Protein AF-X0TDH5-F1 (afdb_monomer)

Solvent-accessible surface area (backbone atoms only — not comparable to full-atom values): 4663 Å² total; per-residue (Å²): 113,54,75,49,73,70,57,58,94,68,59,90,81,58,90,95,56,78,53,58,46,78,48,70,91,67,71,90,57,47,67,61,51,52,54,55,54,56,72,71,61,86,88,72,94,68,78,60,84,83,75,54,97,57,57,61,51,81,52,99,92,45,78,47,75,51,125

Sequence (67 aa):
VGIILKKKVGSKVNINQDLAEVYYNDSKNLKETKNKLFSSFVIGYKKPKKLPLILATISKKGVKEFA

Organism: NCBI:txid412755

Structure (mmCIF, N/CA/C/O backbone):
data_AF-X0TDH5-F1
#
_entry.id   AF-X0TDH5-F1
#
loop_
_atom_site.group_PDB
_atom_site.id
_atom_site.type_symbol
_atom_site.label_atom_id
_atom_site.label_alt_id
_atom_site.label_comp_id
_atom_site.label_asym_id
_atom_site.label_entity_id
_atom_site.label_seq_id
_atom_site.pdbx_PDB_ins_code
_atom_site.Cartn_x
_atom_site.Cartn_y
_atom_site.Cartn_z
_atom_site.occupancy
_atom_site.B_iso_or_equiv
_atom_site.auth_seq_id
_atom_site.auth_comp_id
_atom_site.auth_asym_id
_atom_site.auth_atom_id
_atom_site.pdbx_PDB_model_num
ATOM 1 N N . VAL A 1 1 ? -9.904 -11.826 8.440 1.00 88.88 1 VAL A N 1
ATOM 2 C CA . VAL A 1 1 ? -9.120 -10.590 8.686 1.00 88.88 1 VAL A CA 1
ATOM 3 C C . VAL A 1 1 ? -8.408 -10.151 7.412 1.00 88.88 1 VAL A C 1
ATOM 5 O O . VAL A 1 1 ? -8.066 -11.015 6.614 1.00 88.88 1 VAL A O 1
ATOM 8 N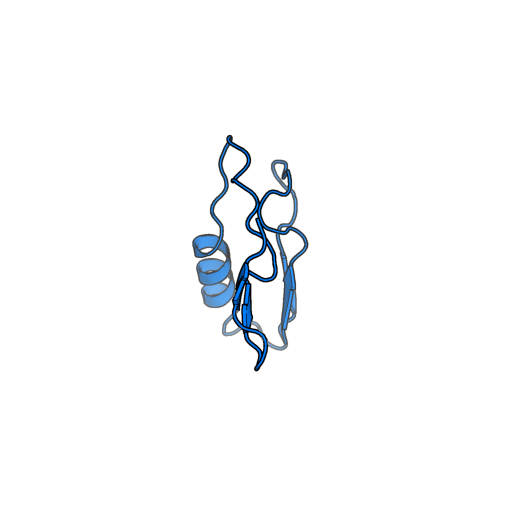 N . GLY A 1 2 ? -8.206 -8.850 7.192 1.00 93.69 2 GLY A N 1
ATOM 9 C CA . GLY A 1 2 ? -7.552 -8.327 5.986 1.0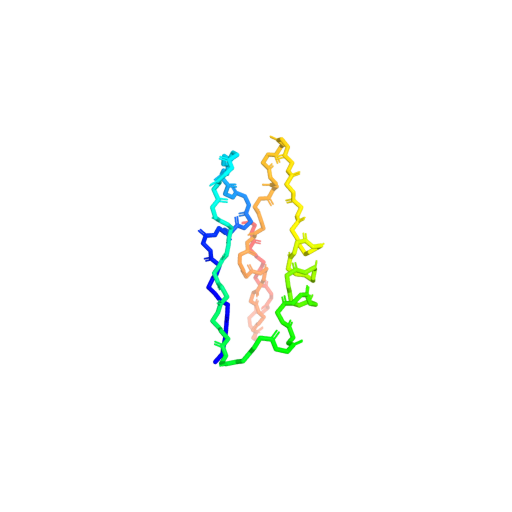0 93.69 2 GLY A CA 1
ATOM 10 C C . GLY A 1 2 ? -7.603 -6.802 5.867 1.00 93.69 2 GLY A C 1
ATOM 11 O O . GLY A 1 2 ? -8.154 -6.123 6.733 1.00 93.69 2 GLY A O 1
ATOM 12 N N . ILE A 1 3 ? -7.021 -6.266 4.791 1.00 95.25 3 ILE A N 1
ATOM 13 C CA . ILE A 1 3 ? -7.010 -4.828 4.487 1.00 95.25 3 ILE A CA 1
ATOM 14 C C . ILE A 1 3 ? -7.420 -4.621 3.028 1.00 95.25 3 ILE A C 1
ATOM 16 O O . ILE A 1 3 ? -6.873 -5.267 2.136 1.00 95.25 3 ILE A O 1
ATOM 20 N N . ILE A 1 4 ? -8.333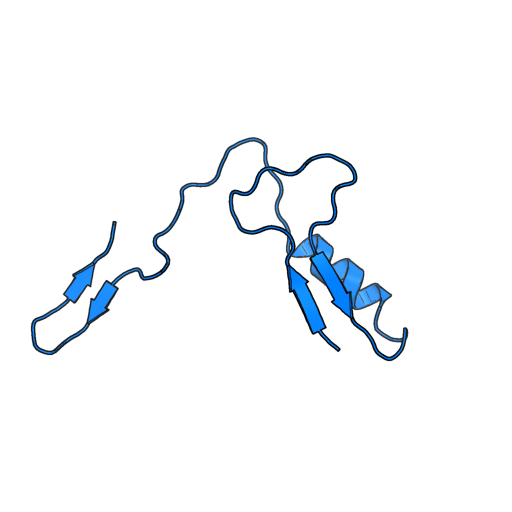 -3.684 2.777 1.00 97.50 4 ILE A N 1
ATOM 21 C CA . ILE A 1 4 ? -8.664 -3.198 1.435 1.00 97.50 4 ILE A CA 1
ATOM 22 C C . ILE A 1 4 ? -8.052 -1.810 1.260 1.00 97.50 4 ILE A C 1
ATOM 24 O O . ILE A 1 4 ? -8.418 -0.871 1.962 1.00 97.50 4 ILE A O 1
ATOM 28 N N . LEU A 1 5 ? -7.131 -1.657 0.306 1.00 96.50 5 LEU A N 1
ATOM 29 C CA . LEU A 1 5 ? -6.587 -0.347 -0.060 1.00 96.50 5 LEU A CA 1
ATOM 30 C C . LEU A 1 5 ? -7.576 0.393 -0.969 1.00 96.50 5 LEU A C 1
ATOM 32 O O . LEU A 1 5 ? -7.831 -0.040 -2.093 1.00 96.50 5 LEU A O 1
ATOM 36 N N . LYS A 1 6 ? -8.092 1.541 -0.516 1.00 96.44 6 LYS A N 1
ATOM 37 C CA . LYS A 1 6 ? -8.994 2.399 -1.308 1.00 96.44 6 LYS A CA 1
ATOM 38 C C . LYS A 1 6 ? -8.227 3.342 -2.241 1.00 96.44 6 LYS A C 1
ATOM 40 O O . LYS A 1 6 ? -8.798 3.884 -3.188 1.00 96.44 6 LYS A O 1
ATOM 45 N N . LYS A 1 7 ? -6.929 3.553 -1.988 1.00 95.00 7 LYS A N 1
ATOM 46 C CA . LYS A 1 7 ? -6.047 4.441 -2.761 1.00 95.00 7 LYS A CA 1
ATOM 47 C C . LYS A 1 7 ? -4.728 3.758 -3.100 1.00 95.00 7 LYS A C 1
ATOM 49 O O . LYS A 1 7 ? -4.161 3.035 -2.288 1.00 95.00 7 LYS A O 1
ATOM 54 N N . LYS A 1 8 ? -4.233 4.013 -4.314 1.00 94.12 8 LYS A N 1
ATOM 55 C CA . LYS A 1 8 ? -2.937 3.520 -4.811 1.00 94.12 8 LYS A CA 1
ATOM 56 C C . LYS A 1 8 ? -1.918 4.653 -4.905 1.00 94.12 8 LYS A C 1
ATOM 58 O O . LYS A 1 8 ? -2.293 5.828 -4.900 1.00 94.12 8 LYS A O 1
ATOM 63 N N . VAL A 1 9 ? -0.642 4.302 -5.063 1.00 94.56 9 VAL A N 1
ATOM 64 C CA . VAL A 1 9 ? 0.446 5.266 -5.291 1.00 94.56 9 VAL A CA 1
ATOM 65 C C . VAL A 1 9 ? 0.081 6.228 -6.428 1.00 94.56 9 VAL A C 1
ATOM 67 O O . VAL A 1 9 ? -0.341 5.810 -7.506 1.00 94.56 9 VAL A O 1
ATOM 70 N N . GLY A 1 10 ? 0.212 7.530 -6.165 1.00 94.19 10 GLY A N 1
ATOM 71 C CA . GLY A 1 10 ? -0.110 8.598 -7.116 1.00 94.19 10 GLY A CA 1
ATOM 72 C C . GLY A 1 10 ? -1.590 8.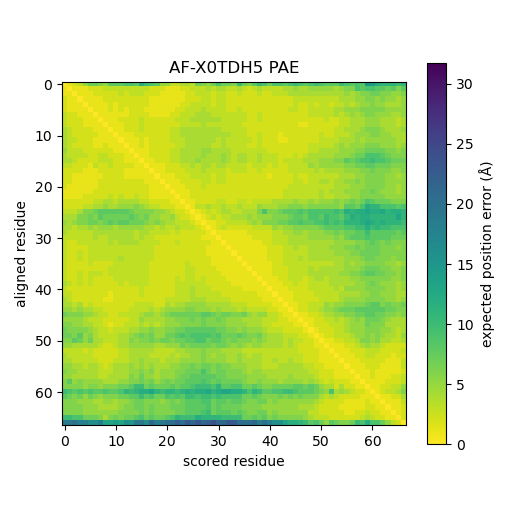985 -7.217 1.00 94.19 10 GLY A C 1
ATOM 73 O O . GLY A 1 10 ? -1.923 9.849 -8.031 1.00 94.19 10 GLY A O 1
ATOM 74 N N . SER A 1 11 ? -2.471 8.393 -6.405 1.00 95.25 11 SER A N 1
ATOM 75 C CA . SER A 1 11 ? -3.872 8.826 -6.297 1.00 95.25 11 SER A CA 1
ATOM 76 C C . SER A 1 11 ? -3.971 10.169 -5.572 1.00 95.25 11 SER A C 1
ATOM 78 O O . SER A 1 11 ? -3.315 10.368 -4.552 1.00 95.25 11 SER A O 1
ATOM 80 N N . LYS A 1 12 ? -4.843 11.068 -6.048 1.00 95.38 12 LYS A N 1
ATOM 81 C CA . LYS A 1 12 ? -5.237 12.256 -5.278 1.00 95.38 12 LYS A CA 1
ATOM 82 C C . LYS A 1 12 ? -6.102 11.830 -4.088 1.00 95.38 12 LYS A C 1
ATOM 84 O O . LYS A 1 12 ? -6.985 10.976 -4.233 1.00 95.38 12 LYS A O 1
ATOM 89 N N . VAL A 1 13 ? -5.849 12.449 -2.940 1.00 95.88 13 VAL A N 1
ATOM 90 C CA . VAL A 1 13 ? -6.610 12.270 -1.700 1.00 95.88 13 VAL A CA 1
ATOM 91 C C . VAL A 1 13 ? -6.983 13.633 -1.126 1.00 95.88 13 VAL A C 1
ATOM 93 O O . VAL A 1 13 ? -6.249 14.600 -1.320 1.00 95.88 13 VAL A O 1
ATOM 96 N N . ASN A 1 14 ? -8.125 13.705 -0.448 1.00 95.75 14 ASN A N 1
ATOM 97 C CA . ASN A 1 14 ? -8.582 14.895 0.270 1.00 95.75 14 ASN A CA 1
ATOM 98 C C . ASN A 1 14 ? -8.548 14.644 1.786 1.00 95.75 14 ASN A C 1
ATOM 100 O O . ASN A 1 14 ? -8.502 13.496 2.232 1.00 95.75 14 ASN A O 1
ATOM 104 N N . ILE A 1 15 ? -8.601 15.716 2.579 1.00 94.94 15 ILE A N 1
ATOM 105 C CA . ILE A 1 15 ? -8.770 15.620 4.036 1.00 94.94 15 ILE A CA 1
ATOM 106 C C . ILE A 1 15 ? -10.055 14.826 4.335 1.00 94.94 15 ILE A C 1
ATOM 108 O O . ILE A 1 15 ? -11.053 14.982 3.633 1.00 94.94 15 ILE A O 1
ATOM 112 N N . ASN A 1 16 ? -10.012 13.967 5.358 1.00 94.12 16 ASN A N 1
ATOM 113 C CA . ASN A 1 16 ? -11.101 13.068 5.774 1.00 94.12 16 ASN A CA 1
ATOM 114 C C . ASN A 1 16 ? -11.497 11.985 4.754 1.00 94.12 16 ASN A C 1
ATOM 116 O O . ASN A 1 16 ? -12.563 11.388 4.874 1.00 94.12 16 ASN A O 1
ATOM 120 N N . GLN A 1 17 ? -10.654 11.702 3.759 1.00 94.81 17 GLN A N 1
ATOM 121 C CA . GLN A 1 17 ? -10.876 10.583 2.849 1.00 94.81 17 GLN A CA 1
ATOM 122 C C . GLN A 1 17 ? -10.214 9.298 3.357 1.00 94.81 17 GLN A 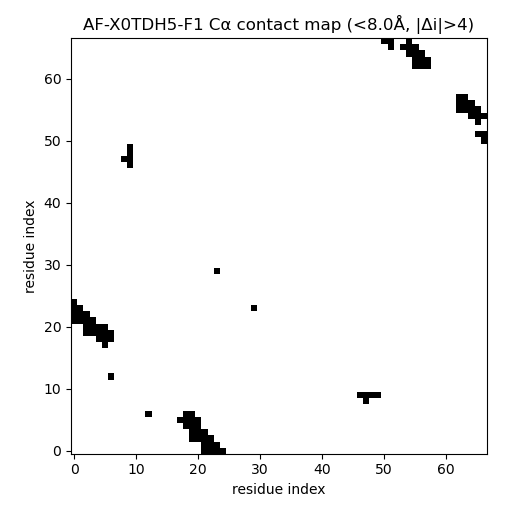C 1
ATOM 124 O O . GLN A 1 17 ? -9.017 9.281 3.642 1.00 94.81 17 GLN A O 1
ATOM 129 N N . ASP A 1 18 ? -10.969 8.199 3.367 1.00 95.06 18 ASP A N 1
ATOM 130 C CA . ASP A 1 18 ? -10.433 6.876 3.688 1.00 95.06 18 ASP A CA 1
ATOM 131 C C . ASP A 1 18 ? -9.328 6.446 2.708 1.00 95.06 18 ASP A C 1
ATOM 133 O O . ASP A 1 18 ? -9.511 6.442 1.484 1.00 95.06 18 ASP A O 1
ATOM 137 N N . LEU A 1 19 ? -8.192 6.008 3.256 1.00 95.12 19 LEU A N 1
ATOM 138 C CA . LEU A 1 19 ? -7.072 5.452 2.484 1.00 95.12 19 LEU A CA 1
ATOM 139 C C . LEU A 1 19 ? -7.154 3.928 2.355 1.00 95.12 19 LEU A C 1
ATOM 141 O O . LEU A 1 19 ? -6.774 3.360 1.327 1.00 95.12 19 LEU A O 1
ATOM 145 N N . ALA A 1 20 ? -7.658 3.270 3.395 1.00 95.56 20 ALA A N 1
ATOM 146 C CA . ALA A 1 20 ? -7.784 1.827 3.489 1.00 95.56 20 ALA A CA 1
ATOM 147 C C . ALA A 1 20 ? -8.862 1.447 4.510 1.00 95.56 20 ALA A C 1
ATOM 149 O O . ALA A 1 20 ? -9.235 2.251 5.361 1.00 95.56 20 ALA A O 1
ATOM 150 N N . GLU A 1 21 ? -9.330 0.210 4.426 1.00 95.69 21 GLU A N 1
ATOM 151 C CA . GLU A 1 21 ? -10.313 -0.384 5.326 1.00 95.69 21 GLU A CA 1
ATOM 152 C C . GLU A 1 21 ? -9.752 -1.666 5.924 1.00 95.69 21 GLU A C 1
ATOM 154 O O . GLU A 1 21 ? -9.149 -2.469 5.212 1.00 95.69 21 GLU A O 1
ATOM 159 N N . VAL A 1 22 ? -9.920 -1.842 7.233 1.00 94.88 22 VAL A N 1
ATOM 160 C CA . VAL A 1 22 ? -9.339 -2.958 7.985 1.00 94.88 22 VAL A CA 1
ATOM 161 C C . VAL A 1 22 ? -10.459 -3.852 8.497 1.00 94.88 22 VAL A C 1
ATOM 163 O O . VAL A 1 22 ? -11.293 -3.417 9.287 1.00 94.88 22 VAL A O 1
ATOM 166 N N . TYR A 1 23 ? -10.431 -5.117 8.087 1.00 95.31 23 TYR A N 1
ATOM 167 C CA . TYR A 1 23 ? -11.326 -6.166 8.562 1.00 95.31 23 TYR A CA 1
ATOM 168 C C . TYR A 1 23 ? -10.607 -6.978 9.638 1.00 95.31 23 TYR A C 1
ATOM 170 O O . TYR A 1 23 ? -9.599 -7.636 9.359 1.00 95.31 23 TYR A O 1
ATOM 178 N N . TYR A 1 24 ? -11.127 -6.971 10.860 1.00 93.75 24 TYR A N 1
ATOM 179 C CA . TYR A 1 24 ? -10.568 -7.701 11.995 1.00 93.75 24 TYR A CA 1
ATOM 180 C C . TYR A 1 24 ? -11.664 -8.497 12.708 1.00 93.75 24 TYR A C 1
ATOM 182 O O . TYR A 1 24 ? -12.827 -8.106 12.684 1.00 93.75 24 TYR A O 1
ATOM 190 N N . ASN A 1 25 ? -11.287 -9.624 13.312 1.00 93.56 25 ASN A N 1
ATOM 191 C CA . ASN A 1 25 ? -12.228 -10.486 14.029 1.00 93.56 25 ASN A CA 1
ATOM 192 C C . ASN A 1 25 ? -12.313 -10.105 15.518 1.00 93.56 25 ASN A C 1
ATOM 194 O O . ASN A 1 25 ? -13.383 -10.191 16.107 1.00 93.56 25 ASN A O 1
ATOM 198 N N . ASP A 1 26 ? -11.201 -9.655 16.110 1.00 92.38 26 ASP A N 1
ATOM 199 C CA . ASP A 1 26 ? -11.117 -9.162 17.486 1.00 92.38 26 ASP A CA 1
ATOM 200 C C . ASP A 1 26 ? -10.238 -7.902 17.572 1.00 92.38 26 ASP A C 1
ATOM 202 O O . ASP A 1 26 ? -9.396 -7.635 16.710 1.00 92.38 26 ASP A O 1
ATOM 206 N N . SER A 1 27 ? -10.456 -7.089 18.604 1.00 92.31 27 SER A N 1
ATOM 207 C CA . SER A 1 27 ? -9.853 -5.759 18.728 1.00 92.31 27 SER A CA 1
ATOM 208 C C . SER A 1 27 ? -8.454 -5.750 19.351 1.00 92.31 27 SER A C 1
ATOM 210 O O . SER A 1 27 ? -7.850 -4.676 19.441 1.00 92.31 27 SER A O 1
ATOM 212 N N . LYS A 1 28 ? -7.899 -6.908 19.746 1.00 94.25 28 LYS A N 1
ATOM 213 C CA . LYS A 1 28 ? -6.653 -6.999 20.530 1.00 94.25 28 LYS A CA 1
ATOM 214 C C . LYS A 1 28 ? -5.485 -6.285 19.849 1.00 94.25 28 LYS A C 1
ATOM 216 O O . LYS A 1 28 ? -4.724 -5.581 20.505 1.00 94.25 28 LYS A O 1
ATOM 221 N N . ASN A 1 29 ? -5.400 -6.401 18.522 1.00 88.38 29 ASN A N 1
ATOM 222 C CA . ASN A 1 29 ? -4.301 -5.855 17.719 1.00 88.38 29 ASN A CA 1
ATOM 223 C C . ASN A 1 29 ? -4.688 -4.592 16.929 1.00 88.38 29 ASN A C 1
ATOM 225 O O . ASN A 1 29 ? -3.917 -4.120 16.087 1.00 88.38 29 ASN A O 1
ATOM 229 N N . LEU A 1 30 ? -5.878 -4.023 17.164 1.00 91.25 30 LEU A N 1
ATOM 230 C CA . LEU A 1 30 ? -6.408 -2.929 16.343 1.00 91.25 30 LEU A CA 1
ATOM 231 C C . LEU A 1 30 ? -5.554 -1.659 16.446 1.00 91.25 30 LEU A C 1
ATOM 233 O O . LEU A 1 30 ? -5.284 -1.005 15.439 1.00 91.25 30 LEU A O 1
ATOM 237 N N . LYS A 1 31 ? -5.090 -1.325 17.656 1.00 93.44 31 LYS A N 1
ATOM 238 C CA . LYS A 1 31 ? -4.262 -0.134 17.907 1.00 93.44 31 LYS A CA 1
ATOM 239 C C . LYS A 1 31 ? -2.909 -0.222 17.201 1.00 93.44 31 LYS A C 1
ATOM 241 O O . LYS A 1 31 ? -2.506 0.723 16.529 1.00 93.44 31 LYS A O 1
ATOM 246 N N . GLU A 1 32 ? -2.229 -1.358 17.328 1.00 93.62 32 GLU A N 1
ATOM 247 C CA . GLU A 1 32 ? -0.949 -1.598 16.659 1.00 93.62 32 GLU A CA 1
ATOM 248 C C . GLU A 1 32 ? -1.111 -1.577 15.133 1.00 93.62 32 GLU A C 1
ATOM 250 O O . GLU A 1 32 ? -0.373 -0.876 14.438 1.00 93.62 32 GLU A O 1
ATOM 255 N N . THR A 1 33 ? -2.142 -2.257 14.622 1.00 92.94 33 THR A N 1
ATOM 256 C CA . THR A 1 33 ? -2.474 -2.278 13.190 1.00 92.94 33 THR A CA 1
ATOM 257 C C . THR A 1 33 ? -2.707 -0.869 12.651 1.00 92.94 33 THR A C 1
ATOM 259 O O . THR A 1 33 ? -2.153 -0.508 11.613 1.00 92.94 33 THR A O 1
ATOM 262 N N . LYS A 1 34 ? -3.472 -0.041 13.376 1.00 92.50 34 LYS A N 1
ATOM 263 C CA . LYS A 1 34 ? -3.732 1.360 13.020 1.00 92.50 34 LYS A CA 1
ATOM 264 C C . LYS A 1 34 ? -2.431 2.162 12.917 1.00 92.50 34 LYS A C 1
ATOM 266 O O . LYS A 1 34 ? -2.220 2.846 11.919 1.00 92.50 34 LYS A O 1
ATOM 271 N N . ASN A 1 35 ? -1.546 2.045 13.906 1.00 94.88 35 ASN A N 1
ATOM 272 C CA . ASN A 1 35 ? -0.270 2.765 13.918 1.00 94.88 35 ASN A CA 1
ATOM 273 C C . ASN A 1 35 ? 0.636 2.350 12.752 1.00 94.88 35 ASN A C 1
ATOM 275 O O . ASN A 1 35 ? 1.178 3.212 12.061 1.00 94.88 35 ASN A O 1
ATOM 279 N N . LYS A 1 36 ? 0.753 1.041 12.498 1.00 94.75 36 LYS A N 1
ATOM 280 C CA . LYS A 1 36 ? 1.558 0.496 11.396 1.00 94.75 36 LYS A CA 1
ATOM 281 C C . LYS A 1 36 ? 1.024 0.918 10.029 1.00 94.75 36 LYS A C 1
ATOM 283 O O . LYS A 1 36 ? 1.797 1.212 9.120 1.00 94.75 36 LYS A O 1
ATOM 288 N N . LEU A 1 37 ? -0.297 0.962 9.879 1.00 94.06 37 LEU A N 1
ATOM 289 C CA . LEU A 1 37 ? -0.927 1.376 8.634 1.00 94.06 37 LEU A CA 1
ATOM 290 C C . LEU A 1 37 ? -0.665 2.860 8.350 1.00 94.06 37 LEU A C 1
ATOM 292 O O . LEU A 1 37 ? -0.274 3.197 7.237 1.00 94.06 37 LEU A O 1
ATOM 296 N N . PHE A 1 38 ? -0.794 3.736 9.351 1.00 92.00 38 PHE A N 1
ATOM 297 C CA . PHE A 1 38 ? -0.502 5.161 9.171 1.00 92.00 38 PHE A CA 1
ATOM 298 C C . PHE A 1 38 ? 0.966 5.445 8.870 1.00 92.00 38 PHE A C 1
ATOM 300 O O . PHE A 1 38 ? 1.239 6.248 7.982 1.00 92.00 38 PHE A O 1
ATOM 307 N N . SER A 1 39 ? 1.905 4.772 9.541 1.00 96.50 39 SER A N 1
ATOM 308 C CA . SER A 1 39 ? 3.335 4.965 9.269 1.00 96.50 39 SER A CA 1
ATOM 309 C C . SER A 1 39 ? 3.771 4.449 7.893 1.00 96.50 39 SER A C 1
ATOM 311 O O . SER A 1 39 ? 4.824 4.843 7.401 1.00 96.50 39 SER A O 1
ATOM 313 N N . SER A 1 40 ? 2.961 3.601 7.252 1.00 96.50 40 SER A N 1
ATOM 314 C CA . SER A 1 40 ? 3.234 3.057 5.916 1.00 96.50 40 SER A CA 1
ATOM 315 C C . SER A 1 40 ? 2.830 3.996 4.771 1.00 96.50 40 SER A C 1
ATOM 317 O O . SER A 1 40 ? 3.223 3.763 3.627 1.00 96.50 40 SER A O 1
ATOM 319 N N . PHE A 1 41 ? 2.040 5.043 5.036 1.00 95.06 41 PHE A N 1
ATOM 320 C CA . PHE A 1 41 ? 1.614 6.000 4.014 1.00 95.06 41 PHE A CA 1
ATOM 321 C C . PHE A 1 41 ? 2.472 7.265 4.028 1.00 95.06 41 PHE A C 1
ATOM 323 O O . PHE A 1 41 ? 2.687 7.883 5.065 1.00 95.06 41 PHE A O 1
ATOM 330 N N . VAL A 1 42 ? 2.873 7.709 2.835 1.00 94.69 42 VAL A N 1
ATOM 331 C CA . VAL A 1 42 ? 3.474 9.028 2.613 1.00 94.69 42 VAL A CA 1
ATOM 332 C C . VAL A 1 42 ? 2.547 9.828 1.705 1.00 94.69 42 VAL A C 1
ATOM 334 O O . VAL A 1 42 ? 2.244 9.403 0.588 1.00 94.69 42 VAL A O 1
ATOM 337 N N . ILE A 1 43 ? 2.087 10.986 2.183 1.00 95.06 43 ILE A N 1
ATOM 338 C CA . ILE A 1 43 ? 1.239 11.918 1.430 1.00 95.06 43 ILE A CA 1
ATOM 339 C C . ILE A 1 43 ? 2.064 13.169 1.144 1.00 95.06 43 ILE A C 1
ATOM 341 O O . ILE A 1 43 ? 2.649 13.753 2.051 1.00 95.06 43 ILE A O 1
ATOM 345 N N . GLY A 1 44 ? 2.114 13.581 -0.120 1.00 95.19 44 GLY A N 1
ATOM 346 C CA . GLY A 1 44 ? 2.856 14.761 -0.548 1.00 95.19 44 GLY A CA 1
ATOM 347 C C . GLY A 1 44 ? 2.101 15.559 -1.602 1.00 95.19 44 GLY A C 1
ATOM 348 O O . GLY A 1 44 ? 1.170 15.063 -2.234 1.00 95.19 44 GLY A O 1
ATOM 349 N N . TYR A 1 45 ? 2.529 16.804 -1.805 1.00 95.25 45 TYR A N 1
ATOM 350 C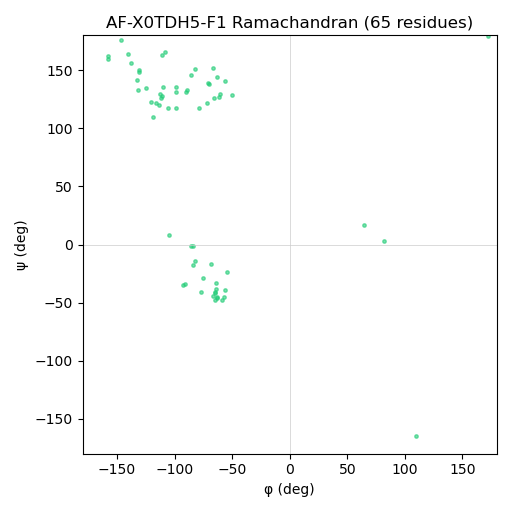 CA . TYR A 1 45 ? 1.907 17.723 -2.764 1.00 95.25 45 TYR A CA 1
ATOM 351 C C . TYR A 1 45 ? 2.250 17.400 -4.224 1.00 95.25 45 TYR A C 1
ATOM 353 O O . TYR A 1 45 ? 1.471 17.687 -5.131 1.00 95.25 45 TYR A O 1
ATOM 361 N N . LYS A 1 46 ? 3.425 16.807 -4.468 1.00 95.06 46 LYS A N 1
ATOM 362 C CA . LYS A 1 46 ? 3.887 16.452 -5.815 1.00 95.06 46 LYS A CA 1
ATOM 363 C C . LYS A 1 46 ? 3.413 15.051 -6.181 1.00 95.06 46 LYS A C 1
ATOM 365 O O . LYS A 1 46 ? 3.594 14.108 -5.413 1.00 95.06 46 LYS A O 1
ATOM 370 N N . LYS A 1 47 ? 2.856 14.901 -7.386 1.00 93.31 47 LYS A N 1
ATOM 371 C CA . LYS A 1 47 ? 2.511 13.582 -7.923 1.00 93.31 47 LYS A CA 1
ATOM 372 C C . LYS A 1 47 ? 3.804 12.776 -8.146 1.00 93.31 47 LYS A C 1
ATOM 374 O O . LYS A 1 47 ? 4.695 13.280 -8.831 1.00 93.31 47 LYS A O 1
ATOM 379 N N . PRO A 1 48 ? 3.928 11.556 -7.594 1.00 93.44 48 PRO A N 1
ATOM 380 C CA . PRO A 1 48 ? 5.123 10.740 -7.778 1.00 93.44 48 PRO A CA 1
ATOM 381 C C . PRO A 1 48 ? 5.272 10.303 -9.239 1.00 93.44 48 PRO A C 1
ATOM 383 O O . PRO A 1 48 ? 4.276 10.130 -9.952 1.00 93.44 48 PRO A O 1
ATOM 386 N N . LYS A 1 49 ? 6.520 10.080 -9.674 1.00 91.75 49 LYS A N 1
ATOM 387 C CA . LYS A 1 49 ? 6.800 9.461 -10.975 1.00 91.75 49 LYS A CA 1
ATOM 388 C C . LYS A 1 49 ? 6.190 8.057 -10.986 1.00 91.75 49 LYS A C 1
ATOM 390 O O . LYS A 1 49 ? 6.440 7.263 -10.081 1.00 91.75 49 LYS A O 1
ATOM 395 N N . LYS A 1 50 ? 5.370 7.763 -11.996 1.00 89.50 50 LYS A N 1
ATOM 396 C CA . LYS A 1 50 ? 4.771 6.437 -12.160 1.00 89.50 50 LYS A CA 1
ATOM 397 C C . LYS A 1 50 ? 5.863 5.466 -12.603 1.00 89.50 50 LYS A C 1
ATOM 399 O O . LYS A 1 50 ? 6.495 5.700 -13.626 1.00 89.50 50 LYS A O 1
ATOM 404 N N . LEU A 1 51 ? 6.069 4.410 -11.825 1.00 89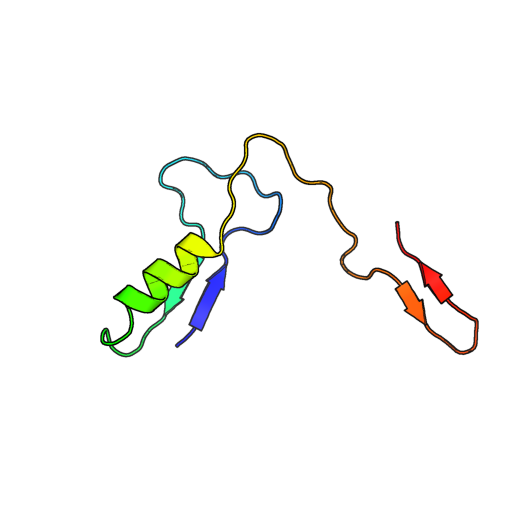.50 51 LEU A N 1
ATOM 405 C CA . LEU A 1 51 ? 6.898 3.282 -12.231 1.00 89.50 51 LEU A CA 1
ATOM 406 C C . LEU A 1 51 ? 6.048 2.296 -13.041 1.00 89.50 51 LEU A C 1
ATOM 408 O O . LEU A 1 51 ? 4.847 2.157 -12.759 1.00 89.50 51 LEU A O 1
ATOM 412 N N . PRO A 1 52 ? 6.634 1.623 -14.042 1.00 93.44 52 PRO A N 1
ATOM 413 C CA . PRO A 1 52 ? 5.947 0.548 -14.732 1.00 93.44 52 PRO A CA 1
ATOM 414 C C . PRO A 1 52 ? 5.670 -0.585 -13.737 1.00 93.44 52 PRO A C 1
ATOM 416 O O . PRO A 1 52 ? 6.454 -0.849 -12.825 1.00 93.44 52 PRO A O 1
ATOM 419 N N . LEU A 1 53 ? 4.521 -1.247 -13.892 1.00 94.12 53 LEU A N 1
ATOM 420 C CA . LEU A 1 53 ? 4.145 -2.366 -13.019 1.00 94.12 53 LEU A CA 1
ATOM 421 C C . LEU A 1 53 ? 5.119 -3.544 -13.165 1.00 94.12 53 LEU A C 1
ATOM 423 O O . LEU A 1 53 ? 5.378 -4.264 -12.207 1.00 94.12 53 LEU A O 1
ATOM 427 N N . ILE A 1 54 ? 5.644 -3.725 -14.374 1.00 95.75 54 ILE A N 1
ATOM 428 C CA . ILE A 1 54 ? 6.645 -4.726 -14.721 1.00 95.75 54 ILE A CA 1
ATOM 429 C C . ILE A 1 54 ? 7.844 -3.949 -15.247 1.00 95.75 54 ILE A C 1
ATOM 431 O O . ILE A 1 54 ? 7.687 -3.196 -16.200 1.00 95.75 54 ILE A O 1
ATOM 435 N N . LEU A 1 55 ? 9.017 -4.119 -14.636 1.00 95.69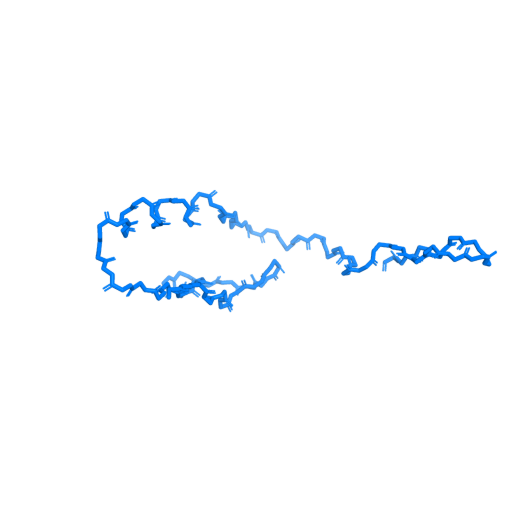 55 LEU A N 1
ATOM 436 C CA . LEU A 1 55 ? 10.234 -3.413 -15.054 1.00 95.69 55 LEU A CA 1
ATOM 437 C C . LEU A 1 55 ? 10.845 -4.030 -16.313 1.00 95.69 55 LEU A C 1
ATOM 439 O O . LEU A 1 55 ? 11.276 -3.31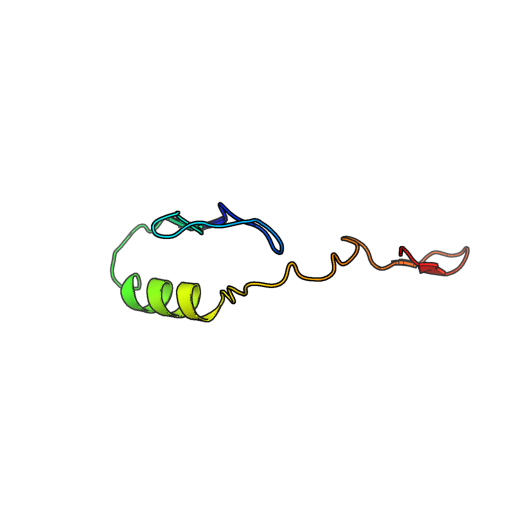0 -17.204 1.00 95.69 55 LEU A O 1
ATOM 443 N N . ALA A 1 56 ? 10.857 -5.361 -16.405 1.00 96.81 56 ALA A N 1
ATOM 444 C CA . ALA A 1 56 ? 11.378 -6.074 -17.561 1.00 96.81 56 ALA A CA 1
ATOM 445 C C . ALA A 1 56 ? 10.806 -7.494 -17.665 1.00 96.81 56 ALA A C 1
ATOM 447 O O . ALA A 1 56 ? 10.362 -8.074 -16.674 1.00 96.81 56 ALA A O 1
ATOM 448 N N . THR A 1 57 ? 10.866 -8.077 -18.862 1.00 97.19 57 THR A N 1
ATOM 449 C CA . THR A 1 57 ? 10.735 -9.527 -19.075 1.00 97.19 57 THR A CA 1
ATOM 450 C C . THR A 1 57 ? 12.071 -10.125 -19.490 1.00 97.19 57 THR A C 1
ATOM 452 O O . THR A 1 57 ? 12.728 -9.591 -20.386 1.00 97.19 57 THR A O 1
ATOM 455 N N . ILE A 1 58 ? 12.432 -11.262 -18.892 1.00 97.50 58 ILE A N 1
ATOM 456 C CA . ILE A 1 58 ? 13.661 -12.008 -19.188 1.00 97.50 58 ILE A CA 1
ATOM 457 C C . ILE A 1 58 ? 13.276 -13.325 -19.862 1.00 97.50 58 ILE A C 1
ATOM 459 O O . ILE A 1 58 ? 12.446 -14.073 -19.347 1.00 97.50 58 ILE A O 1
ATOM 463 N N . SER A 1 59 ? 13.853 -13.606 -21.030 1.00 97.06 59 SER A N 1
ATOM 464 C CA . SER A 1 59 ? 13.584 -14.834 -21.785 1.00 97.06 59 SER A CA 1
ATOM 465 C C . SER A 1 59 ? 14.820 -15.314 -22.546 1.00 97.06 59 SER A C 1
ATOM 467 O O . SER A 1 59 ? 15.824 -14.609 -22.619 1.00 97.06 59 SER A O 1
ATOM 469 N N . LYS A 1 60 ? 14.725 -16.476 -23.212 1.00 97.12 60 LYS A N 1
ATOM 470 C CA . LYS A 1 60 ? 15.775 -16.975 -24.125 1.00 97.12 60 LYS A CA 1
ATOM 471 C C . LYS A 1 60 ? 16.146 -15.965 -25.227 1.00 97.12 60 LYS A C 1
ATOM 473 O O . LYS A 1 60 ? 17.244 -16.027 -25.761 1.00 97.12 60 LYS A O 1
ATOM 478 N N . LYS A 1 61 ? 15.242 -15.037 -25.565 1.00 94.75 61 LYS A N 1
ATOM 479 C CA . LYS A 1 61 ? 15.456 -13.979 -26.567 1.00 94.75 61 LYS A CA 1
ATOM 480 C C . LYS A 1 61 ? 16.177 -12.740 -26.010 1.00 94.75 61 LYS A C 1
ATOM 482 O O . LYS A 1 61 ? 16.407 -11.805 -26.766 1.00 94.75 61 LYS A O 1
ATOM 487 N N . GLY A 1 62 ? 16.507 -12.718 -24.716 1.00 95.88 62 GLY A N 1
ATOM 488 C CA . GLY A 1 62 ? 17.141 -11.590 -24.032 1.00 95.88 62 GLY A CA 1
ATOM 489 C C . GLY A 1 62 ? 16.215 -10.865 -23.049 1.00 95.88 62 GLY A C 1
ATOM 490 O O . GLY A 1 62 ? 15.169 -11.390 -22.646 1.00 95.88 62 GLY A O 1
ATOM 491 N N . VAL A 1 63 ? 16.635 -9.659 -22.654 1.00 97.12 63 VAL A N 1
ATOM 492 C CA . VAL A 1 63 ? 15.936 -8.773 -21.710 1.00 97.12 63 VAL A CA 1
ATOM 493 C C . VAL A 1 63 ? 15.158 -7.711 -22.483 1.00 97.12 63 VAL A C 1
ATOM 495 O O . VAL A 1 63 ? 15.704 -7.053 -23.365 1.00 97.12 63 VAL A O 1
ATOM 498 N N . LYS A 1 64 ? 13.882 -7.528 -22.138 1.00 96.12 64 LYS A N 1
ATOM 499 C CA . LYS A 1 64 ? 13.050 -6.422 -22.625 1.00 96.12 64 LYS A CA 1
ATOM 500 C C . LYS A 1 64 ? 12.608 -5.580 -21.438 1.00 96.12 64 LYS A C 1
ATOM 502 O O . LYS A 1 64 ? 11.786 -6.045 -20.652 1.00 96.12 64 LYS A O 1
ATOM 507 N N . GLU A 1 65 ? 13.145 -4.373 -21.326 1.00 95.69 65 GLU A N 1
ATOM 508 C CA . GLU A 1 65 ? 12.760 -3.396 -20.305 1.00 95.69 65 GLU A CA 1
ATOM 509 C C . GLU A 1 65 ? 11.492 -2.632 -20.716 1.00 95.69 65 GLU A C 1
ATOM 511 O O . GLU A 1 65 ? 11.211 -2.450 -21.904 1.00 95.69 65 GLU A O 1
ATOM 516 N N . PHE A 1 66 ? 10.713 -2.196 -19.729 1.00 89.44 66 PHE A N 1
ATOM 517 C CA . PHE A 1 66 ? 9.539 -1.346 -19.908 1.00 89.44 66 PHE A CA 1
ATOM 518 C C . PHE A 1 66 ? 9.818 0.025 -19.284 1.00 89.44 66 PHE A C 1
ATOM 520 O O . PHE A 1 66 ? 10.264 0.099 -18.139 1.00 89.44 66 PHE A O 1
ATOM 527 N N . ALA A 1 67 ? 9.563 1.092 -20.046 1.00 78.81 67 ALA A N 1
ATOM 528 C CA . ALA A 1 67 ? 9.731 2.485 -19.622 1.00 78.81 67 ALA A CA 1
ATOM 529 C C . ALA A 1 67 ? 8.449 3.071 -19.009 1.00 78.81 67 ALA A C 1
ATOM 531 O O . ALA A 1 67 ? 7.344 2.706 -19.477 1.00 78.81 67 ALA A O 1
#

Radius of gyration: 17.46 Å; Cα contacts (8 Å, |Δi|>4): 46; chains: 1; bounding box: 29×35×47 Å

Mean predicted aligned error: 4.03 Å

Foldseek 3Di:
DDKAAPDDQQDDDDPPDDGMDDDDPDCPCVVVVVVVVVVPDDDDPDRDDDDDPDQWDQDPVGIDGDD

InterPro domains:
  IPR036566 Pyrimidine nucleoside phosphorylase-like, C-terminal domain superfamily [G3DSA:3.90.1170.30] (1-53)
  IPR036566 Pyrimidine nucleoside phosphorylase-like, C-terminal domain superfamily [SSF54680] (1-58)

Secondary structure (DSSP, 8-state):
-EEEES--TT----TT---EEEE-SSSTTHHHHHHHHHHT----SSPPPPPPS--EEEETTEEEE--

pLDDT: mean 94.2, std 2.79, range [78.81, 97.5]